Protein AF-A0AAN8WWN8-F1 (afdb_monomer_lite)

InterPro domains:
  IPR005341 Mitochondrial import inner membrane translocase subunit Tim16 [PTHR12388] (2-69)
  IPR036869 Chaperone J-domain superfamily [G3DSA:1.10.287.110] (26-69)

Structure (mmCIF, N/CA/C/O backbone):
data_AF-A0AAN8WWN8-F1
#
_entry.id   AF-A0AAN8WWN8-F1
#
loop_
_atom_site.group_PDB
_atom_site.id
_atom_site.type_symbol
_atom_site.label_atom_id
_atom_site.label_alt_id
_atom_site.label_comp_id
_atom_site.label_asym_id
_atom_site.label_entity_id
_atom_site.label_seq_id
_atom_site.pdbx_PDB_ins_code
_atom_site.Cartn_x
_atom_site.Cartn_y
_atom_site.Cartn_z
_atom_site.occupancy
_atom_site.B_iso_or_equiv
_atom_site.auth_seq_id
_atom_site.auth_comp_id
_atom_site.auth_asym_id
_atom_site.auth_atom_id
_atom_site.pdbx_PDB_model_num
ATOM 1 N N . SER A 1 1 ? -4.411 9.092 -22.932 1.00 52.38 1 SER A N 1
ATOM 2 C CA . SER A 1 1 ? -3.200 9.566 -22.225 1.00 52.38 1 SER A CA 1
ATOM 3 C C . SER A 1 1 ? -2.003 8.701 -22.606 1.00 52.38 1 SER A C 1
ATOM 5 O O . SER A 1 1 ? -1.919 7.568 -22.154 1.00 52.38 1 SER A O 1
ATOM 7 N N . GLN A 1 2 ? -1.091 9.179 -23.459 1.00 56.38 2 GLN A N 1
ATOM 8 C CA . GLN A 1 2 ? 0.073 8.391 -23.921 1.00 56.38 2 GLN A CA 1
ATOM 9 C C . GLN A 1 2 ? 1.118 8.127 -22.816 1.00 56.38 2 GLN A C 1
ATOM 11 O O . GLN A 1 2 ? 1.816 7.118 -22.855 1.00 56.38 2 GLN A O 1
ATOM 16 N N . ALA A 1 3 ? 1.155 8.966 -21.775 1.00 53.88 3 ALA A N 1
ATOM 17 C CA . ALA A 1 3 ? 2.089 8.852 -20.650 1.00 53.88 3 ALA A CA 1
ATOM 18 C C . ALA A 1 3 ? 1.841 7.644 -19.718 1.00 53.88 3 ALA A C 1
ATOM 20 O O . ALA A 1 3 ? 2.750 7.211 -19.014 1.00 53.88 3 ALA A O 1
ATOM 21 N N . ALA A 1 4 ? 0.621 7.094 -19.690 1.00 52.25 4 ALA A N 1
ATOM 22 C CA . ALA A 1 4 ? 0.316 5.882 -18.919 1.00 52.25 4 ALA A CA 1
ATOM 23 C C . ALA A 1 4 ? 0.759 4.614 -19.671 1.00 52.25 4 ALA A C 1
ATOM 25 O O . ALA A 1 4 ? 1.299 3.687 -19.074 1.00 52.25 4 ALA A O 1
ATOM 26 N N . ALA A 1 5 ? 0.610 4.612 -21.000 1.00 53.44 5 ALA A N 1
ATOM 27 C CA . ALA A 1 5 ? 1.036 3.509 -21.859 1.00 53.44 5 ALA A CA 1
ATOM 28 C C . ALA A 1 5 ? 2.567 3.347 -21.905 1.00 53.44 5 ALA A C 1
ATOM 30 O O . ALA A 1 5 ? 3.059 2.231 -22.034 1.00 53.44 5 ALA A O 1
ATOM 31 N N . GLN A 1 6 ? 3.323 4.443 -21.764 1.00 56.06 6 GLN A N 1
ATOM 32 C CA . GLN A 1 6 ? 4.787 4.393 -21.666 1.00 56.06 6 GLN A CA 1
ATOM 33 C C . GLN A 1 6 ? 5.268 3.808 -20.330 1.00 56.06 6 GLN A C 1
ATOM 35 O O . GLN A 1 6 ? 6.188 2.995 -20.329 1.00 56.06 6 GLN A O 1
ATOM 40 N N . ARG A 1 7 ? 4.618 4.159 -19.210 1.00 58.28 7 ARG A N 1
ATOM 41 C CA . ARG A 1 7 ? 4.957 3.637 -17.872 1.00 58.28 7 ARG A CA 1
ATOM 42 C C . ARG A 1 7 ? 4.661 2.147 -17.710 1.00 58.28 7 ARG A C 1
ATOM 44 O O . ARG A 1 7 ? 5.411 1.452 -17.040 1.00 58.28 7 ARG A O 1
ATOM 51 N N . ALA A 1 8 ? 3.633 1.637 -18.386 1.00 54.75 8 ALA A N 1
ATOM 52 C CA . ALA A 1 8 ? 3.293 0.214 -18.373 1.00 54.75 8 ALA A CA 1
ATOM 53 C C . ALA A 1 8 ? 4.258 -0.681 -19.188 1.00 54.75 8 ALA A C 1
ATOM 55 O O . ALA A 1 8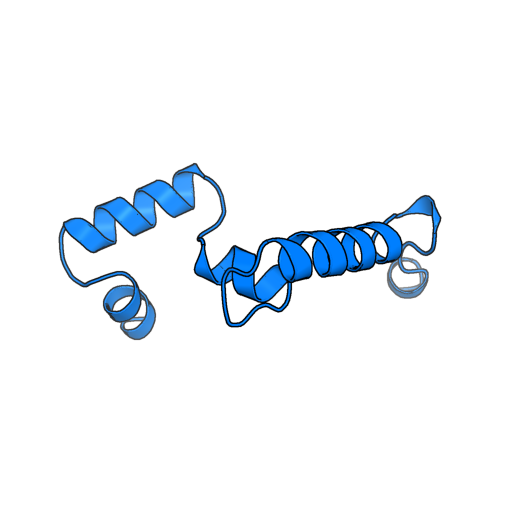 ? 4.025 -1.882 -19.270 1.00 54.75 8 ALA A O 1
ATOM 56 N N . GLY A 1 9 ? 5.322 -0.131 -19.791 1.00 57.22 9 GLY A N 1
ATOM 57 C CA . GLY A 1 9 ? 6.243 -0.866 -20.663 1.00 57.22 9 GLY A CA 1
ATOM 58 C C . GLY A 1 9 ? 5.664 -1.025 -22.069 1.00 57.22 9 GLY A C 1
ATOM 59 O O . GLY A 1 9 ? 5.014 -2.019 -22.378 1.00 57.22 9 GLY A O 1
ATOM 60 N N . GLY A 1 10 ? 5.858 -0.020 -22.925 1.00 59.00 10 GLY A N 1
ATOM 61 C CA . GLY A 1 10 ? 5.258 0.035 -24.264 1.00 59.00 10 GLY A CA 1
ATOM 62 C C . GLY A 1 10 ? 5.401 -1.262 -25.082 1.00 59.00 10 GLY A C 1
ATOM 63 O O . GLY A 1 10 ? 6.462 -1.879 -25.119 1.00 59.00 10 GLY A O 1
ATOM 64 N N . GLY A 1 11 ? 4.317 -1.668 -25.755 1.00 69.75 11 GLY A N 1
ATOM 65 C CA . GLY A 1 11 ? 4.246 -2.874 -26.592 1.00 69.75 11 GLY A CA 1
ATOM 66 C C . GLY A 1 11 ? 3.350 -3.981 -26.016 1.00 69.75 11 GLY A C 1
ATOM 67 O O . GLY A 1 11 ? 2.570 -3.766 -25.089 1.00 69.75 11 GLY A O 1
ATOM 68 N N . ALA A 1 12 ? 3.446 -5.192 -26.574 1.00 62.59 12 ALA A N 1
ATOM 69 C CA . ALA A 1 12 ? 2.598 -6.329 -26.193 1.00 62.59 12 ALA A CA 1
ATOM 70 C C . ALA A 1 12 ? 2.768 -6.766 -24.721 1.00 62.59 12 ALA A C 1
ATOM 72 O O . ALA A 1 12 ? 1.833 -7.301 -24.127 1.00 62.59 12 ALA A O 1
ATOM 73 N N . ALA A 1 13 ? 3.939 -6.526 -24.121 1.00 60.81 13 ALA A N 1
ATOM 74 C CA . ALA A 1 13 ? 4.204 -6.813 -22.711 1.00 60.81 13 ALA A CA 1
ATOM 75 C C . ALA A 1 13 ? 3.443 -5.860 -21.771 1.00 60.81 13 ALA A C 1
ATOM 77 O O . ALA A 1 13 ? 2.783 -6.327 -20.844 1.00 60.81 13 ALA A O 1
ATOM 78 N N . GLY A 1 14 ? 3.428 -4.553 -22.053 1.00 63.19 14 GLY A N 1
ATOM 79 C CA . GLY A 1 14 ? 2.641 -3.595 -21.273 1.00 63.19 14 GLY A CA 1
ATOM 80 C C . GLY A 1 14 ? 1.140 -3.747 -21.447 1.00 63.19 14 GLY A C 1
ATOM 81 O O . GLY A 1 14 ? 0.391 -3.556 -20.492 1.00 63.19 14 GLY A O 1
ATOM 82 N N . ALA A 1 15 ? 0.685 -4.193 -22.621 1.00 63.44 15 ALA A N 1
ATOM 83 C CA . ALA A 1 15 ? -0.712 -4.577 -22.816 1.00 63.44 15 ALA A CA 1
ATOM 84 C C . ALA A 1 15 ? -1.104 -5.775 -21.928 1.00 63.44 15 ALA A C 1
ATOM 86 O O . ALA A 1 15 ? -2.170 -5.762 -21.314 1.00 63.44 15 ALA A O 1
ATOM 87 N N . LYS A 1 16 ? -0.224 -6.781 -21.791 1.00 65.00 16 LYS A N 1
ATOM 88 C CA . LYS A 1 16 ? -0.433 -7.927 -20.887 1.00 65.00 16 LYS A CA 1
ATOM 89 C C . LYS A 1 16 ? -0.405 -7.520 -19.414 1.00 65.00 16 LYS A C 1
ATOM 91 O O . LYS A 1 16 ? -1.271 -7.964 -18.666 1.00 65.00 16 LYS A O 1
ATOM 96 N N . HIS A 1 17 ? 0.533 -6.668 -18.998 1.00 62.16 17 HIS A N 1
ATOM 97 C CA . HIS A 1 17 ? 0.571 -6.150 -17.625 1.00 62.16 17 HIS A CA 1
ATOM 98 C C . HIS A 1 17 ? -0.647 -5.287 -17.297 1.00 62.16 17 HIS A C 1
ATOM 100 O O . HIS A 1 17 ? -1.247 -5.463 -16.242 1.00 62.16 17 HIS A O 1
ATOM 106 N N . SER A 1 18 ? -1.075 -4.418 -18.215 1.00 64.31 18 SER A N 1
ATOM 107 C CA . SER A 1 18 ? -2.295 -3.630 -18.041 1.00 64.31 18 SER A CA 1
ATOM 108 C C . SER A 1 18 ? -3.534 -4.523 -17.940 1.00 64.31 18 SER A C 1
ATOM 110 O O . SER A 1 18 ? -4.345 -4.325 -17.041 1.00 64.31 18 SER A O 1
ATOM 112 N N . ALA A 1 19 ? -3.655 -5.551 -18.785 1.00 63.47 19 ALA A N 1
ATOM 113 C CA . ALA A 1 19 ? -4.760 -6.506 -18.715 1.00 63.47 19 ALA A CA 1
ATOM 114 C C . ALA A 1 19 ? -4.742 -7.341 -17.420 1.00 63.47 19 ALA A C 1
ATOM 116 O O . ALA A 1 19 ? -5.794 -7.593 -16.837 1.00 63.47 19 ALA A O 1
ATOM 117 N N . ALA A 1 20 ? -3.561 -7.743 -16.938 1.00 63.19 20 ALA A N 1
ATOM 118 C CA . ALA A 1 20 ? -3.414 -8.442 -15.663 1.00 63.19 20 ALA A CA 1
ATOM 119 C C . ALA A 1 20 ? -3.810 -7.549 -14.475 1.00 63.19 20 ALA A C 1
ATOM 121 O O . ALA A 1 20 ? -4.567 -7.994 -13.618 1.00 63.19 20 ALA A O 1
ATOM 122 N N . ASN A 1 21 ? -3.383 -6.283 -14.465 1.00 62.91 21 ASN A N 1
ATOM 123 C CA . ASN A 1 21 ? -3.763 -5.313 -13.434 1.00 62.91 21 ASN A CA 1
ATOM 124 C C . ASN A 1 21 ? -5.265 -4.999 -13.478 1.00 62.91 21 ASN A C 1
ATOM 126 O O . ASN A 1 21 ? -5.902 -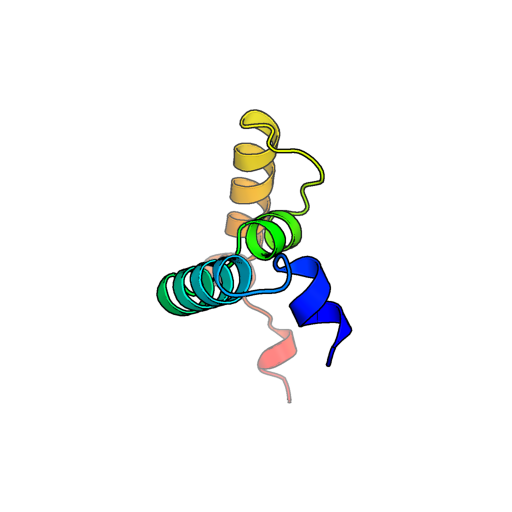4.948 -12.434 1.00 62.91 21 ASN A O 1
ATOM 130 N N . GLN A 1 22 ? -5.863 -4.876 -14.670 1.00 62.94 22 GLN A N 1
ATOM 131 C CA . GLN A 1 22 ? -7.317 -4.734 -14.826 1.00 62.94 22 GLN A CA 1
ATOM 132 C C . GLN A 1 22 ? -8.074 -5.963 -14.306 1.00 62.94 22 GLN A C 1
ATOM 134 O O . GLN A 1 22 ? -9.136 -5.823 -13.709 1.00 62.94 22 GLN A O 1
ATOM 139 N N . LYS A 1 23 ? -7.520 -7.168 -14.493 1.00 65.19 23 LYS A N 1
ATOM 140 C CA . LYS A 1 23 ? -8.113 -8.418 -13.999 1.00 65.19 23 LYS A CA 1
ATOM 141 C C . LYS A 1 23 ? -7.970 -8.590 -12.481 1.00 65.19 23 LYS A C 1
ATOM 143 O O . LYS A 1 23 ? -8.850 -9.176 -11.862 1.00 65.19 23 LYS A O 1
ATOM 148 N N . LEU A 1 24 ? -6.874 -8.102 -11.898 1.00 67.31 24 LEU A N 1
ATOM 149 C CA . LEU A 1 24 ? -6.604 -8.125 -10.453 1.00 67.31 24 LEU A CA 1
ATOM 150 C C . LEU A 1 24 ? -7.209 -6.921 -9.710 1.00 67.31 24 LEU A C 1
ATOM 152 O O . LEU A 1 24 ? -7.248 -6.917 -8.485 1.00 67.31 24 LEU A O 1
ATOM 156 N N . GLY A 1 25 ? -7.688 -5.913 -10.443 1.00 74.56 25 GLY A N 1
ATOM 157 C CA . GLY A 1 25 ? -8.326 -4.710 -9.908 1.00 74.56 25 GLY A CA 1
ATOM 158 C C . GLY A 1 25 ? -7.365 -3.661 -9.339 1.00 74.56 25 GLY A C 1
ATOM 159 O O . GLY A 1 25 ? -7.833 -2.609 -8.913 1.00 74.56 25 GLY A O 1
ATOM 160 N N . MET A 1 26 ? -6.051 -3.919 -9.317 1.00 79.12 26 MET A N 1
ATOM 161 C CA . MET A 1 26 ? -5.034 -3.000 -8.795 1.00 79.12 26 MET A CA 1
ATOM 162 C C . MET A 1 26 ? -3.637 -3.370 -9.310 1.00 79.12 26 MET A C 1
ATOM 164 O O . MET A 1 26 ? -3.276 -4.546 -9.377 1.00 79.12 26 MET A O 1
ATOM 168 N N . SER A 1 27 ? -2.835 -2.368 -9.656 1.00 83.44 27 SER A N 1
ATOM 169 C CA . SER A 1 27 ? -1.408 -2.510 -9.951 1.00 83.44 27 SER A CA 1
ATOM 170 C C . SER A 1 27 ? -0.542 -2.420 -8.689 1.00 83.44 27 SER A C 1
ATOM 172 O O . SER A 1 27 ? -0.933 -1.843 -7.677 1.00 83.44 27 SER A O 1
ATOM 174 N N . LEU A 1 28 ? 0.686 -2.943 -8.752 1.00 82.12 28 LEU A N 1
ATOM 175 C CA . LEU A 1 28 ? 1.643 -2.837 -7.644 1.00 82.12 28 LEU A CA 1
ATOM 176 C C . LEU A 1 28 ? 2.000 -1.377 -7.309 1.00 82.12 28 LEU A C 1
ATOM 178 O O . LEU A 1 28 ? 2.213 -1.056 -6.143 1.00 82.12 28 LEU A O 1
ATOM 182 N N . GLU A 1 29 ? 2.061 -0.489 -8.307 1.00 82.62 29 GLU A N 1
ATOM 183 C CA . GLU A 1 29 ? 2.294 0.941 -8.063 1.00 82.62 29 GLU A CA 1
ATOM 184 C C . GLU A 1 29 ? 1.122 1.586 -7.322 1.00 82.62 29 GLU A C 1
ATOM 186 O O . GLU A 1 29 ? 1.342 2.325 -6.365 1.00 82.62 29 GLU A O 1
ATOM 191 N N . GLU A 1 30 ? -0.114 1.263 -7.707 1.00 80.38 30 GLU A N 1
ATOM 192 C CA . GLU A 1 30 ? -1.307 1.732 -6.994 1.00 80.38 3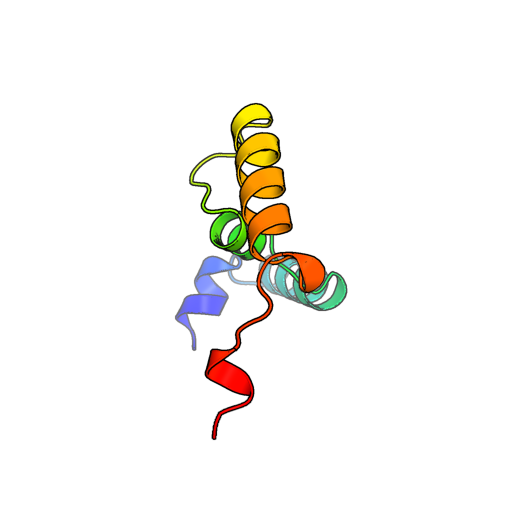0 GLU A CA 1
ATOM 193 C C . GLU A 1 30 ? -1.327 1.204 -5.555 1.00 80.38 30 GLU A C 1
ATOM 195 O O . GLU A 1 30 ? -1.576 1.972 -4.630 1.00 80.38 30 GLU A O 1
ATOM 200 N N . ALA A 1 31 ? -0.977 -0.067 -5.335 1.00 84.88 31 ALA A N 1
ATOM 201 C CA . ALA A 1 31 ? -0.880 -0.639 -3.992 1.00 84.88 31 ALA A CA 1
ATOM 202 C C . ALA A 1 31 ? 0.156 0.096 -3.120 1.00 84.88 31 ALA A C 1
ATOM 204 O O . ALA A 1 31 ? -0.119 0.419 -1.964 1.00 84.88 31 ALA A O 1
ATOM 205 N N . LYS A 1 32 ? 1.330 0.417 -3.681 1.00 86.06 32 LYS A N 1
ATOM 206 C CA . LYS A 1 32 ? 2.361 1.214 -2.997 1.00 86.06 32 LYS A CA 1
ATOM 207 C C . LYS A 1 32 ? 1.863 2.611 -2.637 1.00 86.06 32 LYS A C 1
ATOM 209 O O . LYS A 1 32 ? 2.102 3.069 -1.525 1.00 86.06 32 LYS A O 1
ATOM 214 N N . GLN A 1 33 ? 1.150 3.269 -3.548 1.00 85.69 33 GLN A N 1
ATOM 215 C CA . GLN A 1 33 ? 0.585 4.596 -3.302 1.00 85.69 33 GLN A CA 1
ATOM 216 C C . GLN A 1 33 ? -0.496 4.565 -2.216 1.00 85.69 33 GLN A C 1
ATOM 218 O O . GLN A 1 33 ? -0.479 5.411 -1.327 1.00 85.69 33 GLN A O 1
ATOM 223 N N . ILE A 1 34 ? -1.390 3.570 -2.236 1.00 86.31 34 ILE A N 1
ATOM 224 C CA . ILE A 1 34 ? -2.450 3.401 -1.227 1.00 86.31 34 ILE A CA 1
ATOM 225 C C . ILE A 1 34 ? -1.856 3.195 0.173 1.00 86.31 34 ILE A C 1
ATOM 227 O O . ILE A 1 34 ? -2.341 3.786 1.133 1.00 86.31 34 ILE A O 1
ATOM 231 N N . ILE A 1 35 ? -0.799 2.384 0.292 1.00 87.50 35 ILE A N 1
ATOM 232 C CA . ILE A 1 35 ? -0.134 2.081 1.575 1.00 87.50 35 ILE A CA 1
ATOM 233 C C . ILE A 1 35 ? 0.930 3.147 1.928 1.00 87.50 35 ILE A C 1
ATOM 235 O O . ILE A 1 35 ? 1.551 3.097 2.991 1.00 87.50 35 ILE A O 1
ATOM 239 N N . ASN A 1 36 ? 1.111 4.156 1.068 1.00 86.69 36 ASN A N 1
ATOM 240 C CA . ASN A 1 36 ? 2.107 5.219 1.194 1.00 86.69 36 ASN A CA 1
ATOM 241 C C . ASN A 1 36 ? 3.534 4.676 1.406 1.00 86.69 36 ASN A C 1
ATOM 243 O O . ASN A 1 36 ? 4.160 4.891 2.447 1.00 86.69 36 ASN A O 1
ATOM 247 N N . LEU A 1 37 ? 4.025 3.921 0.421 1.00 84.81 37 LEU A N 1
ATOM 248 C CA . LEU A 1 37 ? 5.339 3.281 0.428 1.00 84.81 37 LEU A CA 1
ATOM 249 C C . LEU A 1 37 ? 6.137 3.633 -0.827 1.00 84.81 37 LEU A C 1
ATOM 251 O O . LEU A 1 37 ? 5.633 3.538 -1.945 1.00 84.81 37 LEU A O 1
ATOM 255 N N . GLU A 1 38 ? 7.415 3.951 -0.644 1.00 83.19 38 GLU A N 1
ATOM 256 C CA . GLU A 1 38 ? 8.369 4.153 -1.742 1.00 83.19 38 GLU A CA 1
ATOM 257 C C . GLU A 1 38 ? 9.043 2.821 -2.130 1.00 83.19 38 GLU A C 1
ATOM 259 O O . GLU A 1 38 ? 9.105 2.440 -3.305 1.00 83.19 38 GLU A O 1
ATOM 264 N N . GLU A 1 39 ? 9.441 2.037 -1.125 1.00 85.19 39 GLU A N 1
ATOM 265 C CA . GLU A 1 39 ? 10.106 0.739 -1.271 1.00 85.19 39 GLU A CA 1
ATOM 266 C C . GLU A 1 39 ? 9.287 -0.396 -0.640 1.00 85.19 39 GLU A C 1
ATOM 268 O O . GLU A 1 39 ? 8.481 -0.183 0.267 1.00 85.19 39 GLU A O 1
ATOM 273 N N . LEU A 1 40 ? 9.482 -1.620 -1.141 1.00 82.75 40 LEU A N 1
ATOM 274 C CA . LEU A 1 40 ? 8.815 -2.813 -0.615 1.00 82.75 40 LEU A CA 1
ATOM 275 C C . LEU A 1 40 ? 9.559 -3.316 0.620 1.00 82.75 40 LEU A C 1
ATOM 277 O O . LEU A 1 40 ? 10.427 -4.179 0.529 1.00 82.75 40 LEU A O 1
ATOM 281 N N . ASP A 1 41 ? 9.194 -2.754 1.763 1.00 89.06 41 ASP A N 1
ATOM 282 C CA . ASP A 1 41 ? 9.694 -3.149 3.073 1.00 89.06 41 ASP A CA 1
ATOM 283 C C . ASP A 1 41 ? 8.5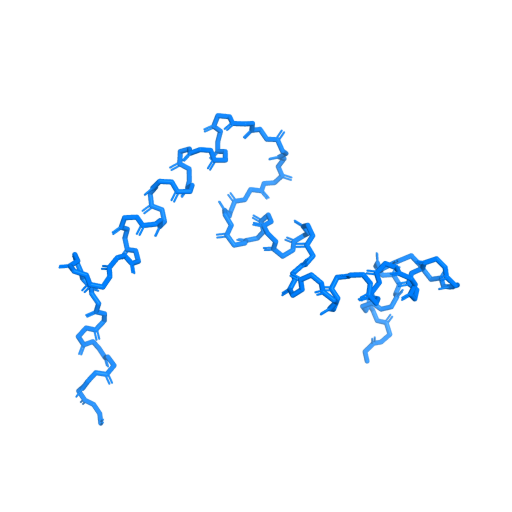64 -3.842 3.860 1.00 89.06 41 ASP A C 1
ATOM 285 O O . ASP A 1 41 ? 7.563 -3.187 4.176 1.00 89.06 41 ASP A O 1
ATOM 289 N N . PRO A 1 42 ? 8.682 -5.150 4.166 1.00 87.75 42 PRO A N 1
ATOM 290 C CA . PRO A 1 42 ? 7.651 -5.912 4.870 1.00 87.75 42 PRO A CA 1
ATOM 291 C C . PRO A 1 42 ? 7.216 -5.294 6.203 1.00 87.75 42 PRO A C 1
ATOM 293 O O . PRO A 1 42 ? 6.027 -5.318 6.525 1.00 87.75 42 PRO A O 1
ATOM 296 N N . GLU A 1 43 ? 8.145 -4.703 6.961 1.00 88.81 43 GLU A N 1
ATOM 297 C CA . GLU A 1 43 ? 7.833 -4.104 8.262 1.00 88.81 43 GLU A CA 1
ATOM 298 C C . GLU A 1 43 ? 6.990 -2.836 8.094 1.00 88.81 43 GLU A C 1
ATOM 300 O O . GLU A 1 43 ? 5.984 -2.639 8.785 1.00 88.81 43 GLU A O 1
ATOM 305 N N . LYS A 1 44 ? 7.355 -1.988 7.124 1.00 87.56 44 LYS A N 1
ATOM 306 C CA . LYS A 1 44 ? 6.602 -0.766 6.803 1.00 87.56 44 LYS A CA 1
ATOM 307 C C . LYS A 1 44 ? 5.243 -1.079 6.192 1.00 87.56 44 LYS A C 1
ATOM 309 O O . LYS A 1 44 ? 4.277 -0.387 6.508 1.00 87.56 44 LYS A O 1
ATOM 314 N N . ILE A 1 45 ? 5.154 -2.122 5.362 1.00 89.44 45 ILE A N 1
ATOM 315 C CA . ILE A 1 45 ? 3.887 -2.598 4.795 1.00 89.44 45 ILE A CA 1
ATOM 316 C C . ILE A 1 45 ? 2.922 -2.950 5.920 1.00 89.44 45 ILE A C 1
ATOM 318 O O . ILE A 1 45 ? 1.819 -2.408 5.949 1.00 89.44 45 ILE A O 1
ATOM 322 N N . GLN A 1 46 ? 3.343 -3.798 6.862 1.00 89.38 46 GLN A N 1
ATOM 323 C CA . GLN A 1 46 ? 2.482 -4.233 7.958 1.00 89.38 46 GLN A CA 1
ATOM 324 C C . GLN A 1 46 ? 2.029 -3.045 8.815 1.00 89.38 46 GLN A C 1
ATOM 326 O O . GLN A 1 46 ? 0.835 -2.867 9.051 1.00 89.38 46 GLN A O 1
ATOM 331 N N . LYS A 1 47 ? 2.968 -2.180 9.214 1.00 91.25 47 LYS A N 1
ATOM 332 C CA . LYS A 1 47 ? 2.682 -1.012 10.056 1.00 91.25 47 LYS A CA 1
ATOM 333 C C . LYS A 1 47 ? 1.705 -0.032 9.400 1.00 91.25 47 LYS A C 1
ATOM 335 O O . LYS A 1 47 ? 0.747 0.408 10.037 1.00 91.25 47 LYS A O 1
ATOM 340 N N . ASN A 1 48 ? 1.944 0.330 8.140 1.00 88.56 48 ASN A N 1
ATOM 341 C CA . ASN A 1 48 ? 1.092 1.279 7.426 1.00 88.56 48 ASN A CA 1
ATOM 342 C C . ASN A 1 48 ? -0.271 0.664 7.104 1.00 88.56 48 ASN A C 1
ATOM 344 O O . ASN A 1 48 ? -1.282 1.355 7.210 1.00 88.56 48 ASN A O 1
ATOM 348 N N . TYR A 1 49 ? -0.308 -0.627 6.759 1.00 90.00 49 TYR A N 1
ATOM 349 C CA . TYR A 1 49 ? -1.552 -1.360 6.558 1.00 90.00 49 TYR A CA 1
ATOM 350 C C . TYR A 1 49 ? -2.413 -1.346 7.822 1.00 90.00 49 TYR A C 1
ATOM 352 O O . TYR A 1 49 ? -3.565 -0.935 7.755 1.00 90.00 49 TYR A O 1
ATOM 360 N N . GLU A 1 50 ? -1.862 -1.721 8.979 1.00 89.06 50 GLU A N 1
ATOM 361 C CA . GLU A 1 50 ? -2.603 -1.730 10.246 1.00 89.06 50 GLU A CA 1
ATOM 362 C C . GLU A 1 50 ? -3.132 -0.342 10.614 1.00 89.06 50 GLU A C 1
ATOM 364 O O . GLU A 1 50 ? -4.295 -0.201 10.999 1.00 89.06 50 GLU A O 1
ATOM 369 N N . TYR A 1 51 ? -2.302 0.692 10.455 1.00 87.75 51 TYR A N 1
ATOM 370 C CA . TYR A 1 51 ? -2.695 2.072 10.718 1.00 87.75 51 TYR A CA 1
ATOM 371 C C . TYR A 1 51 ? -3.837 2.529 9.801 1.00 87.75 51 TYR A C 1
ATOM 373 O O . TYR A 1 51 ? -4.877 2.980 10.285 1.00 87.75 51 TYR A O 1
ATOM 381 N N . LEU A 1 52 ? -3.670 2.389 8.482 1.00 85.69 52 LEU A N 1
ATOM 382 C CA . LEU A 1 52 ? -4.672 2.809 7.504 1.00 85.69 52 LEU A CA 1
ATOM 383 C C . LEU A 1 52 ? -5.952 1.986 7.633 1.00 85.69 52 LEU A C 1
ATOM 385 O O . LEU A 1 52 ? -7.039 2.550 7.538 1.00 85.69 52 LEU A O 1
ATOM 389 N N . PHE A 1 53 ? -5.849 0.685 7.895 1.00 85.38 53 PHE A N 1
ATOM 390 C CA . PHE A 1 53 ? -7.005 -0.178 8.108 1.00 85.38 53 PHE A CA 1
ATOM 391 C C . PHE A 1 53 ? -7.795 0.251 9.345 1.00 85.38 53 PHE A C 1
ATOM 393 O O . PHE A 1 53 ? -9.008 0.417 9.263 1.00 85.38 53 PHE A O 1
ATOM 400 N N . LYS A 1 54 ? -7.110 0.514 10.466 1.00 83.12 54 LYS A N 1
ATOM 401 C CA . LYS A 1 54 ? -7.746 0.966 11.708 1.00 83.12 54 LYS A CA 1
ATOM 402 C C . LYS A 1 54 ? -8.432 2.324 11.551 1.00 83.12 54 LYS A C 1
ATOM 404 O O . LYS A 1 54 ? -9.550 2.492 12.019 1.00 83.12 54 LYS A O 1
ATOM 409 N N . VAL A 1 55 ? -7.788 3.282 10.883 1.00 80.12 55 VAL 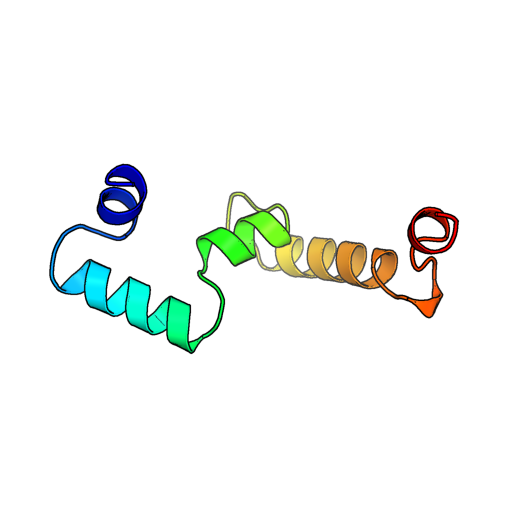A N 1
ATOM 410 C CA . VAL A 1 55 ? -8.355 4.627 10.662 1.00 80.12 55 VAL A CA 1
ATOM 411 C C . VAL A 1 55 ? -9.528 4.606 9.673 1.00 80.12 55 VAL A C 1
ATOM 413 O O . VAL A 1 55 ? -10.441 5.417 9.794 1.00 80.12 55 VAL A O 1
ATOM 416 N N . ASN A 1 56 ? -9.532 3.682 8.707 1.00 73.00 56 ASN A N 1
ATOM 417 C CA . ASN A 1 56 ? -10.633 3.525 7.751 1.00 73.00 56 ASN A CA 1
ATOM 418 C C . ASN A 1 56 ? -11.737 2.568 8.235 1.00 73.00 56 ASN A C 1
ATOM 420 O O . ASN A 1 56 ? -12.736 2.396 7.526 1.00 73.00 56 ASN A O 1
ATOM 424 N N . ASP A 1 57 ? -11.595 1.941 9.409 1.00 75.12 57 ASP A N 1
ATOM 425 C CA . ASP A 1 57 ? -12.659 1.114 9.966 1.00 75.12 57 ASP A CA 1
ATOM 426 C C . ASP A 1 57 ? -13.890 1.994 10.228 1.00 75.12 57 ASP A C 1
ATOM 428 O O . ASP A 1 57 ? -13.866 2.969 10.984 1.00 75.12 57 ASP A O 1
ATOM 432 N N . LYS A 1 58 ? -15.006 1.629 9.590 1.00 64.38 58 LYS A N 1
ATOM 433 C CA . LYS A 1 58 ? -16.288 2.334 9.697 1.00 64.38 58 LYS A CA 1
ATOM 434 C C . LYS A 1 58 ? -16.771 2.436 11.145 1.00 64.38 58 LYS A C 1
ATOM 436 O O . LYS A 1 58 ? -17.527 3.355 11.450 1.00 64.38 58 LYS A O 1
ATOM 441 N N . LYS A 1 59 ? -16.351 1.509 12.012 1.00 64.12 59 LYS A N 1
ATOM 442 C CA . LYS A 1 59 ? -16.703 1.475 13.436 1.00 64.12 59 LYS A CA 1
ATOM 443 C C . LYS A 1 59 ? -15.948 2.512 14.274 1.00 64.12 59 LYS A C 1
ATOM 445 O O . LYS A 1 59 ? -16.493 2.955 15.276 1.00 64.12 59 LYS A O 1
ATOM 450 N N . GLU A 1 60 ? -14.747 2.914 13.857 1.00 58.47 60 GLU A N 1
ATOM 451 C CA . GLU A 1 60 ? -13.848 3.797 14.623 1.00 58.47 60 GLU A CA 1
ATOM 452 C C . GLU A 1 60 ? -13.890 5.265 14.157 1.00 58.47 60 GLU A C 1
ATOM 454 O O . GLU A 1 60 ? -13.281 6.134 14.776 1.00 58.47 60 GLU A O 1
ATOM 459 N N . GLY A 1 61 ? -14.621 5.581 13.082 1.00 54.12 61 GLY A N 1
ATOM 460 C CA . GLY A 1 61 ? -14.707 6.960 12.591 1.00 54.12 61 GLY A CA 1
ATOM 461 C C . GLY A 1 61 ? -15.129 7.102 11.136 1.00 54.12 61 GLY A C 1
ATOM 462 O O . GLY A 1 61 ? -14.589 7.947 10.423 1.00 54.12 61 GLY A O 1
ATOM 463 N N . GLY A 1 62 ? -16.086 6.289 10.671 1.00 51.66 62 GLY A N 1
ATOM 464 C CA . GLY A 1 62 ? -16.686 6.470 9.350 1.00 51.66 62 GLY A CA 1
A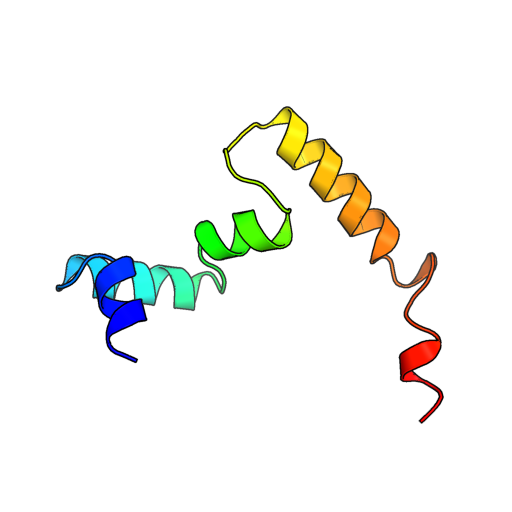TOM 465 C C . GLY A 1 62 ? -17.189 7.907 9.180 1.00 51.66 62 GLY A C 1
ATOM 466 O O . GLY A 1 62 ? -18.067 8.348 9.913 1.00 51.66 62 GLY A O 1
ATOM 467 N N . SER A 1 63 ? -16.586 8.632 8.235 1.00 54.09 63 SER A N 1
ATOM 468 C CA . SER A 1 63 ? -16.813 10.041 7.898 1.00 54.09 63 SER A CA 1
ATOM 469 C C . SER A 1 63 ? -18.216 10.582 8.232 1.00 54.09 63 SER A C 1
ATOM 471 O O . SER A 1 63 ? -19.142 10.501 7.423 1.00 54.09 63 SER A O 1
ATOM 473 N N . PHE A 1 64 ? -18.346 11.248 9.386 1.00 50.25 64 PHE A N 1
ATOM 474 C CA . PHE A 1 64 ? -19.499 12.105 9.704 1.00 50.25 64 PHE A CA 1
ATOM 475 C C . PHE A 1 64 ? -19.649 13.250 8.673 1.00 50.25 64 PHE A C 1
ATOM 477 O O . PHE A 1 64 ? -20.729 13.809 8.483 1.00 50.25 64 PHE A O 1
ATOM 484 N N . TYR A 1 65 ? -18.577 13.558 7.927 1.00 56.16 65 TYR A N 1
ATOM 485 C CA . TYR A 1 65 ? -18.572 14.588 6.891 1.00 56.16 65 TYR A CA 1
ATOM 486 C C . TYR A 1 65 ? -19.374 14.198 5.634 1.00 56.16 65 TYR A C 1
ATOM 488 O O . TYR A 1 65 ? -19.833 15.081 4.915 1.00 56.16 65 TYR A O 1
ATOM 496 N N . ILE A 1 66 ? -19.597 12.902 5.370 1.00 51.84 66 ILE A N 1
ATOM 497 C CA . ILE A 1 66 ? -20.320 12.436 4.167 1.00 51.84 66 ILE A CA 1
ATOM 498 C C . ILE A 1 66 ? -21.840 12.305 4.387 1.00 51.84 66 ILE A C 1
ATOM 500 O O . ILE A 1 66 ? -22.586 12.245 3.417 1.00 51.84 66 ILE A O 1
ATOM 504 N N . GLN A 1 67 ? -22.331 12.331 5.629 1.00 51.75 67 GLN A N 1
ATOM 505 C CA . GLN A 1 67 ? -23.778 12.277 5.916 1.00 51.75 67 GLN A CA 1
ATOM 506 C C . GLN A 1 67 ? -24.446 13.650 6.075 1.00 51.75 67 GLN A C 1
ATOM 508 O O . GLN A 1 67 ? -25.663 13.722 6.207 1.00 51.75 67 GLN A O 1
ATOM 513 N N . SER A 1 68 ? -23.670 14.736 6.073 1.00 55.47 68 SER A N 1
ATOM 514 C CA . SER A 1 68 ? -24.163 16.078 6.422 1.00 55.47 68 SER A CA 1
ATOM 515 C C . SER A 1 68 ? -24.491 16.973 5.212 1.00 55.47 68 SER A C 1
ATOM 517 O O . SER A 1 68 ? -24.599 18.188 5.381 1.00 55.47 68 SER A O 1
ATOM 519 N N . LYS A 1 69 ? -24.603 16.422 3.995 1.00 43.62 69 LYS A N 1
ATOM 520 C CA . LYS A 1 69 ? -24.985 17.171 2.785 1.00 43.62 69 LYS A CA 1
ATOM 521 C C . LYS A 1 69 ? -26.183 16.561 2.080 1.00 43.62 69 LYS A C 1
ATOM 523 O O . LYS A 1 69 ? -26.209 15.319 1.961 1.00 43.62 69 LYS A O 1
#

Radius of gyration: 16.59 Å; chains: 1; bounding box: 35×26×41 Å

Sequence (69 aa):
SQAAAQRAGGGAAGAKHSAANQKLGMSLEEAKQIINLEELDPEKIQKNYEYLFKVNDKKEGGSFYIQSK

Organism: Halocaridina rubra (NCBI:txid373956)

pLDDT: mean 71.05, std 14.09, range [43.62, 91.25]

Foldseek 3Di:
DVVVCVVLPHDPNSVVLVVVCVVVVHDPVRVCVLLVHPDPDPVSSVVSCVVSVQVCPCVNCNDPVVVPD

Secondary structure (DSSP, 8-state):
-HHHHHHTTTTHHHHHHHHHHHHHT--HHHHHHHTT-SS--HHHHHHHHHHHHHHH-HHHH--GGGS--